Protein AF-A0A7X9BSN6-F1 (afdb_monomer)

Structure (mmCIF, N/CA/C/O backbone):
data_AF-A0A7X9BSN6-F1
#
_entry.id   AF-A0A7X9BSN6-F1
#
loop_
_atom_site.group_PDB
_atom_site.id
_atom_site.type_symbol
_atom_site.label_atom_id
_atom_site.label_alt_id
_atom_site.label_comp_id
_atom_site.label_asym_id
_atom_site.label_entity_id
_atom_site.label_seq_id
_atom_site.pdbx_PDB_ins_code
_atom_site.Cartn_x
_atom_site.Cartn_y
_atom_site.Cartn_z
_atom_site.occupancy
_atom_site.B_iso_or_equiv
_atom_site.auth_seq_id
_atom_site.auth_comp_id
_atom_site.auth_asym_id
_atom_site.auth_atom_id
_atom_site.pdbx_PDB_model_num
ATOM 1 N N . MET A 1 1 ? -8.050 22.248 -1.076 1.00 39.44 1 MET A N 1
ATOM 2 C CA . MET A 1 1 ? -7.829 21.084 -0.178 1.00 39.44 1 MET A CA 1
ATOM 3 C C . MET A 1 1 ? -8.583 21.198 1.154 1.00 39.44 1 MET A C 1
ATOM 5 O O . MET A 1 1 ? -8.809 20.165 1.769 1.00 39.44 1 MET A O 1
ATOM 9 N N . LYS A 1 2 ? -9.002 22.404 1.588 1.00 29.16 2 LYS A N 1
ATOM 10 C CA . LYS A 1 2 ? -9.783 22.616 2.822 1.00 29.16 2 LYS A CA 1
ATOM 11 C C . LYS A 1 2 ? -11.282 22.278 2.682 1.00 29.16 2 LYS A C 1
ATOM 13 O O . LYS A 1 2 ? -11.855 21.752 3.625 1.00 29.16 2 LYS A O 1
ATOM 18 N N . ASP A 1 3 ? -11.873 22.438 1.495 1.00 31.02 3 ASP A N 1
ATOM 19 C CA . ASP A 1 3 ? -13.346 22.423 1.357 1.00 31.02 3 ASP A CA 1
ATOM 20 C C . ASP A 1 3 ? -14.004 21.072 1.031 1.00 31.02 3 ASP A C 1
ATOM 22 O O . ASP A 1 3 ? -15.217 20.939 1.132 1.00 31.02 3 ASP A O 1
ATOM 26 N N . LYS A 1 4 ? -13.244 20.025 0.682 1.00 36.72 4 LYS A N 1
ATOM 27 C CA . LYS A 1 4 ? -13.833 18.717 0.303 1.00 36.72 4 LYS A CA 1
ATOM 28 C C . LYS A 1 4 ? -13.973 17.712 1.450 1.00 36.72 4 LYS A C 1
ATOM 30 O O . LYS A 1 4 ? -14.559 16.653 1.274 1.00 36.72 4 LYS A O 1
ATOM 35 N N . LEU A 1 5 ? -13.451 18.034 2.631 1.00 41.31 5 LEU A N 1
ATOM 36 C CA . LEU A 1 5 ? -13.417 17.132 3.788 1.00 41.31 5 LEU A CA 1
ATOM 37 C C . LEU A 1 5 ? -14.502 17.431 4.840 1.00 41.31 5 LEU A C 1
ATOM 39 O O . LEU A 1 5 ? -14.514 16.774 5.882 1.00 41.31 5 LEU A O 1
ATOM 43 N N . ALA A 1 6 ? -15.363 18.424 4.594 1.00 36.09 6 ALA A N 1
ATOM 44 C CA . ALA A 1 6 ? -16.336 18.941 5.558 1.00 36.09 6 ALA A CA 1
ATOM 45 C C . ALA A 1 6 ? -17.735 18.300 5.470 1.00 36.09 6 ALA A C 1
ATOM 47 O O . ALA A 1 6 ? -18.547 18.536 6.356 1.00 36.09 6 ALA A O 1
ATOM 48 N N . ASN A 1 7 ? -18.033 17.488 4.446 1.00 29.16 7 ASN A N 1
ATOM 49 C CA . ASN A 1 7 ? -19.427 17.168 4.111 1.00 29.16 7 ASN A CA 1
ATOM 50 C C . ASN A 1 7 ? -19.758 15.671 3.984 1.00 29.16 7 ASN A C 1
ATOM 52 O O . ASN A 1 7 ? -20.481 15.273 3.079 1.00 29.16 7 ASN A O 1
ATOM 56 N N . PHE A 1 8 ? -19.256 14.832 4.892 1.00 37.34 8 PHE A N 1
ATOM 57 C CA . PHE A 1 8 ? -19.625 13.411 4.929 1.00 37.34 8 PHE A CA 1
ATOM 58 C C . PHE A 1 8 ? -20.211 13.036 6.290 1.00 37.34 8 PHE A C 1
ATOM 60 O O . PHE A 1 8 ? -19.531 12.528 7.181 1.00 37.34 8 PHE A O 1
ATOM 67 N N . LYS A 1 9 ? -21.505 13.341 6.445 1.00 28.83 9 LYS A N 1
ATOM 68 C CA . LYS A 1 9 ? -22.367 12.789 7.492 1.00 28.83 9 LYS A CA 1
ATOM 69 C C . LYS A 1 9 ? -22.799 11.366 7.106 1.00 28.83 9 LYS A C 1
ATOM 71 O O . LYS A 1 9 ? -23.188 11.136 5.968 1.00 28.83 9 LYS A O 1
ATOM 76 N N . ASN A 1 10 ? -22.848 10.509 8.128 1.00 23.95 10 ASN A N 1
ATOM 77 C CA . ASN A 1 10 ? -23.596 9.247 8.265 1.00 23.95 10 ASN A CA 1
ATOM 78 C C . ASN A 1 10 ? -22.872 7.901 8.028 1.00 23.95 10 ASN A C 1
ATOM 80 O O . ASN A 1 10 ? -22.632 7.474 6.909 1.00 23.95 10 ASN A O 1
ATOM 84 N N . LYS A 1 11 ? -22.668 7.223 9.176 1.00 26.02 11 LYS A N 1
ATOM 85 C CA . LYS A 1 11 ? -22.788 5.782 9.497 1.00 26.02 11 LYS A CA 1
ATOM 86 C C . LYS A 1 11 ? -22.065 4.746 8.615 1.00 26.02 11 LYS A C 1
ATOM 88 O O . LYS A 1 11 ? -22.584 4.349 7.580 1.00 26.02 11 LYS A O 1
ATOM 93 N N . THR A 1 12 ? -20.963 4.190 9.145 1.00 20.94 12 THR A N 1
ATOM 94 C CA . THR A 1 12 ? -20.668 2.746 9.398 1.00 20.94 12 THR A CA 1
ATOM 95 C C . THR A 1 12 ? -19.192 2.602 9.847 1.00 20.94 12 THR A C 1
ATOM 97 O O . THR A 1 12 ? -18.356 3.430 9.497 1.00 20.94 12 THR A O 1
ATOM 100 N N . VAL A 1 13 ? -18.892 1.624 10.711 1.00 22.06 13 VAL A N 1
ATOM 101 C CA . VAL A 1 13 ? -17.699 1.520 11.583 1.00 22.06 13 VAL A CA 1
ATOM 102 C C . VAL A 1 13 ? -16.566 0.626 11.007 1.00 22.06 13 VAL A C 1
ATOM 104 O O . VAL A 1 13 ? -16.853 -0.435 10.466 1.00 22.06 13 VAL A O 1
ATOM 107 N N . LEU A 1 14 ? -15.303 1.041 11.268 1.00 21.98 14 LEU A N 1
ATOM 108 C CA . LEU A 1 14 ? -13.976 0.352 11.311 1.00 21.98 14 LEU 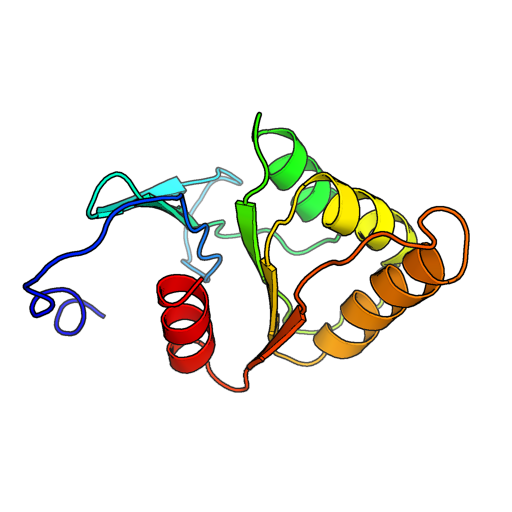A CA 1
ATOM 109 C C . LEU A 1 14 ? -12.927 0.438 10.157 1.00 21.98 14 LEU A C 1
ATOM 111 O O . LEU A 1 14 ? -13.048 -0.172 9.103 1.00 21.98 14 LEU A O 1
ATOM 115 N N . LYS A 1 15 ? -11.755 0.974 10.576 1.00 29.81 15 LYS A N 1
ATOM 116 C CA . LYS A 1 15 ? -10.327 0.616 10.307 1.00 29.81 15 LYS A CA 1
ATOM 117 C C . LYS A 1 15 ? -9.445 1.499 9.391 1.00 29.81 15 LYS A C 1
ATOM 119 O O . LYS A 1 15 ? -9.330 1.271 8.191 1.00 29.81 15 LYS A O 1
ATOM 124 N N . LYS A 1 16 ? -8.672 2.360 10.085 1.00 40.56 16 LYS A N 1
ATOM 125 C CA . LYS A 1 16 ? -7.363 3.018 9.814 1.00 40.56 16 LYS A CA 1
ATOM 126 C C . LYS A 1 16 ? -6.821 2.991 8.368 1.00 40.56 16 LYS A C 1
ATOM 128 O O . LYS A 1 16 ? -6.381 1.957 7.865 1.00 40.56 16 LYS A O 1
ATOM 133 N N . VAL A 1 17 ? -6.740 4.186 7.780 1.00 43.09 17 VAL A N 1
ATOM 134 C CA . VAL A 1 17 ? -6.378 4.488 6.389 1.00 43.09 17 VAL A CA 1
ATOM 135 C C . VAL A 1 17 ? -5.123 5.371 6.381 1.00 43.09 17 VAL A C 1
ATOM 137 O O . VAL A 1 17 ? -5.176 6.465 6.922 1.00 43.09 17 VAL A O 1
ATOM 140 N N . SER A 1 18 ? -4.009 4.973 5.754 1.00 42.09 18 SER A N 1
ATOM 141 C CA . SER A 1 18 ? -2.816 5.836 5.636 1.00 42.09 18 SER A CA 1
ATOM 142 C C . SER A 1 18 ? -2.728 6.448 4.225 1.00 42.09 18 SER A C 1
ATOM 144 O O . SER A 1 18 ? -2.544 5.726 3.247 1.00 42.09 18 SER A O 1
ATOM 146 N N . ILE A 1 19 ? -2.858 7.778 4.108 1.00 39.78 19 ILE A N 1
ATOM 147 C CA . ILE A 1 19 ? -2.813 8.528 2.834 1.00 39.78 19 ILE A CA 1
ATOM 148 C C . ILE A 1 19 ? -1.453 9.215 2.677 1.00 39.78 19 ILE A C 1
ATOM 150 O O . ILE A 1 19 ? -1.210 10.275 3.253 1.00 39.78 19 ILE A O 1
ATOM 154 N N . ILE A 1 20 ? -0.578 8.670 1.832 1.00 44.59 20 ILE A N 1
ATOM 155 C CA . ILE A 1 20 ? 0.714 9.295 1.534 1.00 44.59 20 ILE A CA 1
ATOM 156 C C . ILE A 1 20 ? 0.563 10.255 0.345 1.00 44.59 20 ILE A C 1
ATOM 158 O O . ILE A 1 20 ? 0.481 9.840 -0.806 1.00 44.59 20 ILE A O 1
ATOM 162 N N . SER A 1 21 ? 0.548 11.558 0.620 1.00 36.19 21 SER A N 1
ATOM 163 C CA . SER A 1 21 ? 0.685 12.627 -0.376 1.00 36.19 21 SER A CA 1
ATOM 164 C C . SER A 1 21 ? 1.791 13.626 0.018 1.00 36.19 21 SER A C 1
ATOM 166 O O . SER A 1 21 ? 2.307 13.617 1.126 1.00 36.19 21 SER A O 1
ATOM 168 N N . LYS A 1 22 ? 2.276 14.433 -0.925 1.00 32.69 22 LYS A N 1
ATOM 169 C CA . LYS A 1 22 ? 3.438 15.325 -0.749 1.00 32.69 22 LYS A CA 1
ATOM 170 C C . LYS A 1 22 ? 3.055 16.611 -0.002 1.00 32.69 22 LYS A C 1
ATOM 172 O O . LYS A 1 22 ? 2.150 17.308 -0.447 1.00 32.69 22 LYS A O 1
ATOM 177 N N . LEU A 1 23 ? 3.830 17.006 1.013 1.00 35.38 23 LEU A N 1
ATOM 178 C CA . LEU A 1 23 ? 3.926 18.400 1.473 1.00 35.38 23 LEU A CA 1
ATOM 179 C C . LEU A 1 23 ? 5.396 18.787 1.663 1.00 35.38 23 LEU A C 1
ATOM 181 O O . LEU A 1 23 ? 6.206 18.010 2.163 1.00 35.38 23 LEU A O 1
ATOM 185 N N . LYS A 1 24 ? 5.735 19.983 1.185 1.00 31.52 24 LYS A N 1
ATOM 186 C CA . LYS A 1 24 ? 7.083 20.554 1.145 1.00 31.52 24 LYS A CA 1
ATOM 187 C C . LYS A 1 24 ? 7.396 21.152 2.524 1.00 31.52 24 LYS A C 1
ATOM 189 O O . LYS A 1 24 ? 6.681 22.051 2.949 1.00 31.52 24 LYS A O 1
ATOM 194 N N . GLY A 1 25 ? 8.450 20.675 3.190 1.00 32.44 25 GLY A N 1
ATOM 195 C CA . GLY A 1 25 ? 8.961 21.269 4.435 1.00 32.44 25 GLY A CA 1
ATOM 196 C C . GLY A 1 25 ? 9.276 20.255 5.539 1.00 32.44 25 GLY A C 1
ATOM 197 O O . GLY A 1 25 ? 8.367 19.680 6.117 1.00 32.44 25 GLY A O 1
ATOM 198 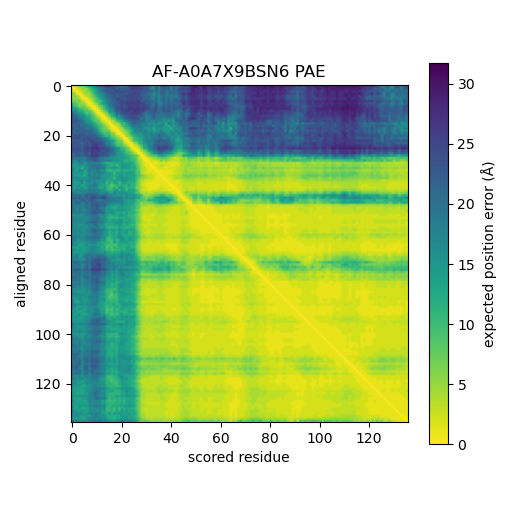N N . LEU A 1 26 ? 10.581 20.083 5.778 1.00 36.06 26 LEU A N 1
ATOM 199 C CA . LEU A 1 26 ? 11.307 19.586 6.960 1.00 36.06 26 LEU A CA 1
ATOM 200 C C . LEU A 1 26 ? 10.839 18.325 7.731 1.00 36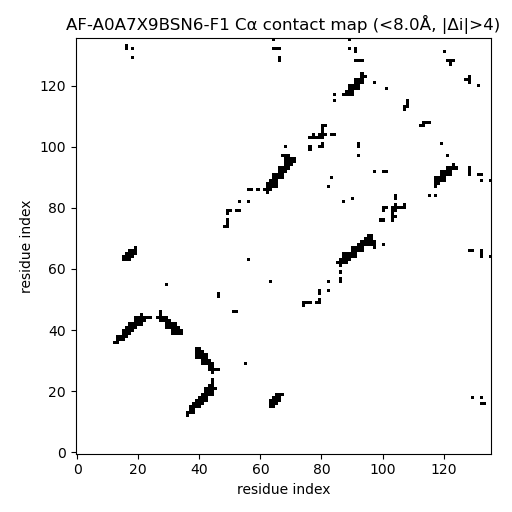.06 26 LEU A C 1
ATOM 202 O O . LEU A 1 26 ? 9.743 18.228 8.270 1.00 36.06 26 LEU A O 1
ATOM 206 N N . ASN A 1 27 ? 11.827 17.431 7.891 1.00 38.50 27 ASN A N 1
ATOM 207 C CA . ASN A 1 27 ? 11.897 16.172 8.645 1.00 38.50 27 ASN A CA 1
ATOM 208 C C . ASN A 1 27 ? 11.192 14.953 8.019 1.00 38.50 27 ASN A C 1
ATOM 210 O O . ASN A 1 27 ? 10.018 14.984 7.659 1.00 38.50 27 ASN A O 1
ATOM 214 N N . GLN A 1 28 ? 11.939 13.842 7.911 1.00 50.59 28 GLN A N 1
ATOM 215 C CA . GLN A 1 28 ? 11.480 12.516 7.464 1.00 50.59 28 GLN A CA 1
ATOM 216 C C . GLN A 1 28 ? 10.558 11.875 8.518 1.00 50.59 28 GLN A C 1
ATOM 218 O O . GLN A 1 28 ? 10.860 10.822 9.073 1.00 50.59 28 GLN A O 1
ATOM 223 N N . ARG A 1 29 ? 9.453 12.539 8.865 1.00 57.62 29 ARG A N 1
ATOM 224 C CA . ARG A 1 29 ? 8.556 12.107 9.936 1.00 57.62 29 ARG A CA 1
ATOM 225 C C . ARG A 1 29 ? 7.188 11.781 9.356 1.00 57.62 29 ARG A C 1
ATOM 227 O O . ARG A 1 29 ? 6.588 12.587 8.651 1.00 57.62 29 ARG A O 1
ATOM 234 N N . LEU A 1 30 ? 6.711 10.579 9.660 1.00 69.19 30 LEU A N 1
ATOM 235 C CA . LEU A 1 30 ? 5.319 10.200 9.469 1.00 69.19 30 LEU A CA 1
ATOM 236 C C . LEU A 1 30 ? 4.444 11.184 10.264 1.00 69.19 30 LEU A C 1
ATOM 238 O O . LEU A 1 30 ? 4.559 11.258 11.488 1.00 69.19 30 LEU A O 1
ATOM 242 N N . GLY A 1 31 ? 3.610 11.958 9.578 1.00 71.69 31 GLY A N 1
ATOM 243 C CA . GLY A 1 31 ? 2.740 12.956 10.198 1.00 71.69 31 GLY A CA 1
ATOM 244 C C . GLY A 1 31 ? 1.295 12.480 10.217 1.00 71.69 31 GLY A C 1
ATOM 245 O O . GLY A 1 31 ? 0.755 12.147 9.165 1.00 71.69 31 GLY A O 1
ATOM 246 N N . LEU A 1 32 ? 0.653 12.460 11.388 1.00 78.56 32 LEU A N 1
ATOM 247 C CA . LEU A 1 32 ? -0.804 12.334 11.473 1.00 78.56 32 LEU A CA 1
ATOM 248 C C . LEU A 1 32 ? -1.424 13.643 10.968 1.00 78.56 32 LEU A C 1
ATOM 250 O O . LEU A 1 32 ? -1.167 14.696 11.542 1.00 78.56 32 LEU A O 1
ATOM 254 N N . ILE A 1 33 ? -2.222 13.579 9.905 1.00 80.50 33 ILE A N 1
ATOM 255 C CA . ILE A 1 33 ? -2.854 14.764 9.304 1.00 80.50 33 ILE A CA 1
ATOM 256 C C . ILE A 1 33 ? -4.323 14.910 9.676 1.00 80.50 33 ILE A C 1
ATOM 258 O O . ILE A 1 33 ? -4.853 16.019 9.643 1.00 80.50 33 ILE A O 1
ATOM 262 N N . LYS A 1 34 ? -5.002 13.801 9.985 1.00 77.75 34 LYS A N 1
ATOM 263 C CA . LYS A 1 34 ? -6.417 13.813 10.348 1.00 77.75 34 LYS A CA 1
ATOM 264 C C . LYS A 1 34 ? -6.817 12.530 11.063 1.00 77.75 34 LYS A C 1
ATOM 266 O O . LYS A 1 34 ? -6.243 11.470 10.818 1.00 77.75 34 LYS A O 1
ATOM 271 N N . GLU A 1 35 ? -7.853 12.630 11.879 1.00 81.25 35 GLU A N 1
ATOM 272 C CA . GLU A 1 35 ? -8.592 11.499 12.421 1.00 81.25 35 GLU A CA 1
ATOM 273 C C . GLU A 1 35 ? -10.082 11.709 12.129 1.00 81.25 35 GLU A C 1
ATOM 275 O O . GLU A 1 35 ? -10.604 12.805 12.329 1.00 81.25 35 GLU A O 1
ATOM 280 N N . ILE A 1 36 ? -10.746 10.703 11.557 1.00 77.06 36 ILE A N 1
ATOM 281 C CA . ILE A 1 36 ? -12.186 10.729 11.255 1.00 77.06 36 ILE A CA 1
ATOM 282 C C . ILE A 1 36 ? -12.745 9.357 11.598 1.00 77.06 36 ILE A C 1
ATOM 284 O O . ILE A 1 36 ? -12.260 8.379 11.041 1.00 77.06 36 ILE A O 1
ATOM 288 N N . ASN A 1 37 ? -13.764 9.269 12.453 1.00 81.31 37 ASN A N 1
ATOM 289 C CA . ASN A 1 37 ? -14.398 7.993 12.818 1.00 81.31 37 ASN A CA 1
ATOM 290 C C . ASN A 1 37 ? -13.361 6.923 13.239 1.00 81.31 37 ASN A C 1
ATOM 292 O O . ASN A 1 37 ? -13.353 5.818 12.698 1.00 81.31 37 ASN A O 1
ATOM 296 N N . ASP A 1 38 ? -12.413 7.300 14.110 1.00 81.25 38 ASP A N 1
ATOM 297 C CA . ASP A 1 38 ? -11.286 6.468 14.587 1.00 81.25 38 ASP A CA 1
ATOM 298 C C . ASP A 1 38 ? -10.304 5.995 13.492 1.00 81.25 38 ASP A C 1
ATOM 300 O O . ASP A 1 38 ? -9.422 5.149 13.698 1.00 81.25 38 ASP A O 1
ATOM 304 N N . VAL A 1 39 ? -10.419 6.558 12.289 1.00 79.12 39 VAL A N 1
ATOM 305 C CA . VAL A 1 39 ? -9.503 6.339 11.174 1.00 79.12 39 VAL A CA 1
ATOM 306 C C . VAL A 1 39 ? -8.451 7.437 11.178 1.00 79.12 39 VAL A C 1
ATOM 308 O O . VAL A 1 39 ? -8.734 8.597 10.887 1.00 79.12 39 VAL A O 1
ATOM 311 N N . LYS A 1 40 ? -7.210 7.046 11.473 1.00 81.69 40 LYS A N 1
ATOM 312 C CA . LYS A 1 40 ? -6.040 7.930 11.469 1.00 81.69 40 LYS A CA 1
ATOM 313 C C . LYS A 1 40 ? -5.371 7.959 10.104 1.00 81.69 40 LYS A C 1
ATOM 315 O O . LYS A 1 40 ? -4.898 6.918 9.653 1.00 81.69 40 LYS A O 1
ATOM 320 N N . TYR A 1 41 ? -5.272 9.153 9.534 1.00 81.19 41 TYR A N 1
ATOM 321 C CA . TYR A 1 41 ? -4.664 9.447 8.245 1.00 81.19 41 TYR A CA 1
ATOM 322 C C . TYR A 1 41 ? -3.246 9.961 8.429 1.00 81.19 41 TYR A C 1
ATOM 324 O O . TYR A 1 41 ? -3.036 11.000 9.055 1.00 81.19 41 TYR A O 1
ATOM 332 N N . TYR A 1 42 ? -2.279 9.244 7.865 1.00 82.25 42 TYR A N 1
ATOM 333 C CA . TYR A 1 42 ? -0.867 9.608 7.939 1.00 82.25 42 TYR A CA 1
ATOM 334 C C . TYR A 1 42 ? -0.309 9.946 6.580 1.00 82.25 42 TYR A C 1
ATOM 336 O O . TYR A 1 42 ? -0.559 9.210 5.632 1.00 82.25 42 TYR A O 1
ATOM 344 N N . ILE A 1 43 ? 0.525 10.976 6.550 1.00 78.44 43 ILE A N 1
ATOM 345 C CA . ILE A 1 43 ? 1.265 11.437 5.388 1.00 78.44 43 ILE A CA 1
ATOM 346 C C . ILE A 1 43 ? 2.766 11.254 5.617 1.00 78.44 43 ILE A C 1
ATOM 348 O O . ILE A 1 43 ? 3.243 11.318 6.753 1.00 78.44 43 ILE A O 1
ATOM 352 N N . VAL A 1 44 ? 3.533 11.076 4.543 1.00 73.38 44 VAL A N 1
ATOM 353 C CA . VAL A 1 44 ? 4.993 11.196 4.595 1.00 73.38 44 VAL A CA 1
ATOM 354 C C . VAL A 1 44 ? 5.471 12.117 3.479 1.00 73.38 44 VAL A C 1
ATOM 356 O O . VAL A 1 44 ? 5.196 11.905 2.303 1.00 73.38 44 VAL A O 1
ATOM 359 N N . SER A 1 45 ? 6.194 13.164 3.865 1.00 56.56 45 SER A N 1
ATOM 360 C CA . SER A 1 45 ? 6.628 14.250 2.979 1.00 56.56 45 SER A CA 1
ATOM 361 C C . SER A 1 45 ? 7.767 13.866 2.024 1.00 56.56 45 SER A C 1
ATOM 363 O O . SER A 1 45 ? 7.974 14.543 1.018 1.00 56.56 45 SER A O 1
ATOM 365 N N . SER A 1 46 ? 8.523 12.803 2.326 1.00 61.50 46 SER A N 1
ATOM 366 C CA . SER A 1 46 ? 9.822 12.524 1.688 1.00 61.50 46 SER A CA 1
ATOM 367 C C . SER A 1 46 ? 10.155 11.041 1.474 1.00 61.50 46 SER A C 1
ATOM 369 O O . SER A 1 46 ? 11.311 10.724 1.194 1.00 61.50 46 SER A O 1
ATOM 371 N N . ALA A 1 47 ? 9.173 10.134 1.554 1.00 63.97 47 ALA A N 1
ATOM 372 C CA . ALA A 1 47 ? 9.394 8.739 1.174 1.00 63.97 47 ALA A CA 1
ATOM 373 C C . ALA A 1 47 ? 9.619 8.658 -0.342 1.00 63.97 47 ALA A C 1
ATOM 375 O O . ALA A 1 47 ? 8.688 8.746 -1.136 1.00 63.97 47 ALA A O 1
ATOM 376 N N . ASN A 1 48 ? 10.883 8.538 -0.728 1.00 70.50 48 ASN A N 1
ATOM 377 C CA . ASN A 1 48 ? 11.347 8.557 -2.110 1.00 70.50 48 ASN A CA 1
ATOM 378 C C . ASN A 1 48 ? 12.086 7.265 -2.485 1.00 70.50 48 ASN A C 1
ATOM 380 O O . ASN A 1 48 ? 12.672 7.201 -3.566 1.00 70.50 48 ASN A O 1
ATOM 384 N N . SER A 1 49 ? 12.090 6.262 -1.601 1.00 80.94 49 SER A N 1
ATOM 385 C CA . SER A 1 49 ? 12.701 4.960 -1.851 1.00 80.94 49 SER A CA 1
ATOM 386 C C . SER A 1 49 ? 11.868 3.796 -1.291 1.00 80.94 49 SER A C 1
ATOM 388 O O . SER A 1 49 ? 11.112 3.964 -0.320 1.00 80.94 49 SER A O 1
ATOM 390 N N . PRO A 1 50 ? 12.029 2.586 -1.860 1.00 87.19 50 PRO A N 1
ATOM 391 C CA . PRO A 1 50 ? 11.454 1.362 -1.307 1.00 87.19 50 PRO A CA 1
ATOM 392 C C . PRO A 1 50 ? 11.841 1.138 0.162 1.00 87.19 50 PRO A C 1
ATOM 394 O O . PRO A 1 50 ? 10.972 0.856 0.983 1.00 87.19 50 PRO A O 1
ATOM 397 N N . SER A 1 51 ? 13.108 1.358 0.531 1.00 86.62 51 SER A N 1
ATOM 398 C CA . SER A 1 51 ? 13.597 1.167 1.905 1.00 86.62 51 SER A CA 1
ATOM 399 C C . SER A 1 51 ? 12.912 2.088 2.917 1.00 86.62 51 SER A C 1
ATOM 401 O O . SER A 1 51 ? 12.527 1.639 3.993 1.00 86.62 51 SER A O 1
ATOM 403 N N . GLN A 1 52 ? 12.678 3.359 2.569 1.00 83.81 52 GLN A N 1
ATOM 404 C CA . GLN A 1 52 ? 11.931 4.279 3.437 1.00 83.81 52 GLN A CA 1
ATOM 405 C C . GLN A 1 52 ? 10.482 3.822 3.630 1.00 83.81 52 GLN A C 1
ATOM 407 O O . GLN A 1 52 ? 9.955 3.875 4.740 1.00 83.81 52 GLN A O 1
ATOM 412 N N . THR A 1 53 ? 9.850 3.327 2.562 1.00 87.25 53 THR A N 1
ATOM 413 C CA . THR A 1 53 ? 8.491 2.772 2.632 1.00 87.25 53 THR A CA 1
ATOM 414 C C . THR A 1 53 ? 8.439 1.574 3.582 1.00 87.25 53 THR A C 1
ATOM 416 O O . THR A 1 53 ? 7.527 1.482 4.402 1.00 87.25 53 THR A O 1
ATOM 419 N N . ILE A 1 54 ? 9.446 0.696 3.538 1.00 89.75 54 ILE A N 1
ATOM 420 C CA . ILE A 1 54 ? 9.572 -0.450 4.450 1.00 89.75 54 ILE A CA 1
ATOM 421 C C . ILE A 1 54 ? 9.683 0.012 5.908 1.00 89.75 54 ILE A C 1
ATOM 423 O O . ILE A 1 54 ? 8.924 -0.466 6.752 1.00 89.75 54 ILE A O 1
ATOM 427 N N . THR A 1 55 ? 10.569 0.966 6.210 1.00 86.56 55 THR A N 1
ATOM 428 C CA . THR A 1 55 ? 10.729 1.515 7.568 1.00 86.56 55 THR A CA 1
ATOM 429 C C . THR A 1 55 ? 9.415 2.075 8.110 1.00 86.56 55 THR A C 1
ATOM 431 O O . THR A 1 55 ? 9.039 1.800 9.249 1.00 86.56 55 THR A O 1
ATOM 434 N N . ILE A 1 56 ? 8.668 2.803 7.277 1.00 84.88 56 ILE A N 1
ATOM 435 C CA . ILE A 1 56 ? 7.372 3.375 7.653 1.00 84.88 56 ILE A CA 1
ATOM 436 C C . ILE A 1 56 ? 6.355 2.273 7.944 1.00 84.88 56 ILE A C 1
ATOM 438 O O . ILE A 1 56 ? 5.734 2.281 9.005 1.00 84.88 56 ILE A O 1
ATOM 442 N N . LEU A 1 57 ? 6.204 1.299 7.045 1.00 88.62 57 LEU A N 1
ATOM 443 C CA . LEU A 1 57 ? 5.273 0.182 7.230 1.00 88.62 57 LEU A CA 1
ATOM 444 C C . LEU A 1 57 ? 5.598 -0.642 8.483 1.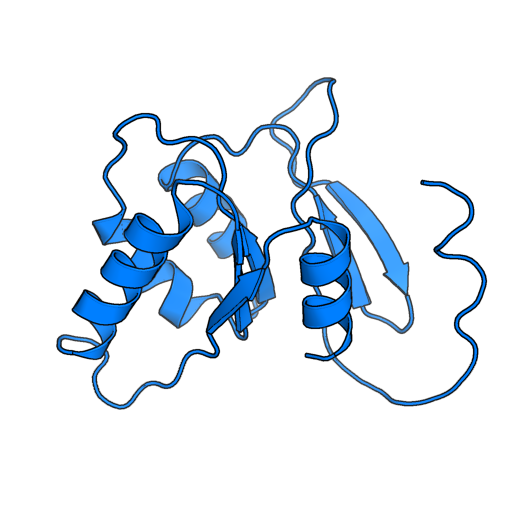00 88.62 57 LEU A C 1
ATOM 446 O O . LEU A 1 57 ? 4.690 -1.101 9.175 1.00 88.62 57 LEU A O 1
ATOM 450 N N . ASN A 1 58 ? 6.881 -0.785 8.812 1.00 89.06 58 ASN A N 1
ATOM 451 C CA . ASN A 1 58 ? 7.324 -1.495 10.007 1.00 89.06 58 ASN A CA 1
ATOM 452 C C . ASN A 1 58 ? 7.039 -0.745 11.311 1.00 89.06 58 ASN A C 1
ATOM 454 O O . ASN A 1 58 ? 6.900 -1.403 12.338 1.00 89.06 58 ASN A O 1
ATOM 458 N N . SER A 1 59 ? 6.866 0.580 11.276 1.00 85.88 59 SER A N 1
ATOM 459 C CA . SER A 1 59 ? 6.466 1.358 12.460 1.00 85.88 59 SER A CA 1
ATOM 460 C C . SER A 1 59 ? 5.002 1.142 12.871 1.00 85.88 59 SER A C 1
ATOM 462 O O . SER A 1 59 ? 4.597 1.535 13.964 1.00 85.88 59 SER A O 1
ATOM 464 N N . PHE A 1 60 ? 4.195 0.501 12.017 1.00 84.50 60 PHE A N 1
ATOM 465 C CA . PHE A 1 60 ? 2.831 0.116 12.353 1.00 84.50 60 PHE A CA 1
ATOM 466 C C . PHE A 1 60 ? 2.774 -1.312 12.916 1.00 84.50 60 PHE A C 1
ATOM 468 O O . PHE A 1 60 ? 3.219 -2.284 12.293 1.00 84.50 60 PHE A O 1
ATOM 475 N N . ASN A 1 61 ? 2.108 -1.439 14.066 1.00 87.50 61 ASN A N 1
ATOM 476 C CA . ASN A 1 61 ? 1.826 -2.722 14.726 1.00 87.50 61 ASN A CA 1
ATOM 477 C C . ASN A 1 61 ? 0.685 -3.511 14.060 1.00 87.50 61 ASN A C 1
ATOM 479 O O . ASN A 1 61 ? 0.391 -4.633 14.453 1.00 87.50 61 ASN A O 1
ATOM 483 N N . GLN A 1 62 ? 0.029 -2.935 13.053 1.00 87.50 62 GLN A N 1
ATOM 484 C CA . GLN A 1 62 ? -1.103 -3.533 12.351 1.00 87.50 62 GLN A CA 1
ATOM 485 C C . GLN A 1 62 ? -1.021 -3.241 10.856 1.00 87.50 62 GLN A C 1
ATOM 487 O O . GLN A 1 62 ? -0.355 -2.289 10.444 1.00 87.50 62 GLN A O 1
ATOM 492 N N . LYS A 1 63 ? -1.733 -4.036 10.050 1.00 91.56 63 LYS A N 1
ATOM 493 C CA . LYS A 1 63 ? -1.840 -3.784 8.611 1.00 91.56 63 LYS A CA 1
ATOM 494 C C . LYS A 1 63 ? -2.517 -2.436 8.333 1.00 91.56 63 LYS A C 1
ATOM 496 O O . LYS A 1 63 ? -3.445 -2.048 9.044 1.00 91.56 63 LYS A O 1
ATOM 501 N N . VAL A 1 64 ? -2.075 -1.748 7.283 1.00 91.38 64 VAL A N 1
ATOM 502 C CA . VAL A 1 64 ? -2.591 -0.433 6.860 1.00 91.38 64 VAL A CA 1
ATOM 503 C C . VAL A 1 64 ? -3.187 -0.479 5.454 1.00 91.38 64 VAL A C 1
ATOM 505 O O . VAL A 1 64 ? -2.924 -1.406 4.690 1.00 91.38 64 VAL A O 1
ATOM 508 N N . ILE A 1 65 ? -3.976 0.530 5.090 1.00 94.94 65 ILE A N 1
ATOM 509 C CA . ILE A 1 65 ? -4.219 0.856 3.675 1.00 94.94 65 ILE A CA 1
ATOM 510 C C . ILE A 1 65 ? -3.075 1.745 3.234 1.00 94.94 65 ILE A C 1
ATOM 512 O O . ILE A 1 65 ? -2.756 2.702 3.939 1.00 94.94 65 ILE A O 1
ATOM 516 N N . LEU A 1 66 ? -2.465 1.417 2.102 1.00 94.25 66 LEU A N 1
ATOM 517 C CA . LEU A 1 66 ? -1.343 2.165 1.562 1.00 94.25 66 LEU A CA 1
ATOM 518 C C . LEU A 1 66 ? -1.711 2.714 0.192 1.00 94.25 66 LEU A C 1
ATOM 520 O O . LEU A 1 66 ? -1.962 1.938 -0.722 1.00 94.25 66 LEU A O 1
ATOM 524 N N . ILE A 1 67 ? -1.658 4.035 0.046 1.00 92.12 67 ILE A N 1
ATOM 525 C CA . ILE A 1 67 ? -1.584 4.690 -1.261 1.00 92.12 67 ILE A CA 1
ATOM 526 C C . ILE A 1 67 ? -0.106 4.923 -1.570 1.00 92.12 67 ILE A C 1
ATOM 528 O O . ILE A 1 67 ? 0.578 5.584 -0.786 1.00 92.12 67 ILE A O 1
ATOM 532 N N . CYS A 1 68 ? 0.412 4.381 -2.672 1.00 89.31 68 CYS A N 1
ATOM 533 C CA . CYS A 1 68 ? 1.805 4.593 -3.057 1.00 89.31 68 CYS A CA 1
ATOM 534 C C . CYS A 1 68 ? 2.046 4.541 -4.571 1.00 89.31 68 CYS A C 1
ATOM 536 O O . CYS A 1 68 ? 1.192 4.156 -5.369 1.00 89.31 68 CYS A O 1
ATOM 538 N N . GLY A 1 69 ? 3.244 4.979 -4.951 1.00 86.19 69 GLY A N 1
ATOM 539 C CA . GLY A 1 69 ? 3.711 5.068 -6.326 1.00 86.19 69 GLY A CA 1
ATOM 540 C C . GLY A 1 69 ? 4.304 6.445 -6.616 1.00 86.19 69 GLY A C 1
ATOM 541 O O . GLY A 1 69 ? 4.655 7.183 -5.694 1.00 86.19 69 GLY A O 1
ATOM 542 N N . GLY A 1 70 ? 4.473 6.789 -7.888 1.00 81.12 70 GLY A N 1
ATOM 543 C CA . GLY A 1 70 ? 5.127 8.032 -8.294 1.00 81.12 70 GLY A CA 1
ATOM 544 C C . GLY A 1 70 ? 6.052 7.845 -9.488 1.00 81.12 70 GLY A C 1
ATOM 545 O O . GLY A 1 70 ? 5.774 7.039 -10.372 1.00 81.12 70 GLY A O 1
ATOM 546 N N . TYR A 1 71 ? 7.125 8.631 -9.523 1.00 76.25 71 TYR A N 1
ATOM 547 C CA . TYR A 1 71 ? 8.113 8.632 -10.602 1.00 76.25 71 TYR A CA 1
ATOM 548 C C . TYR A 1 71 ? 9.192 7.574 -10.363 1.00 76.25 71 TYR A C 1
ATOM 550 O O . TYR A 1 71 ? 9.630 7.401 -9.221 1.00 76.25 71 TYR A O 1
ATOM 558 N N . ASP A 1 72 ? 9.620 6.885 -11.421 1.00 76.38 72 ASP A N 1
ATOM 559 C CA . ASP A 1 72 ? 10.642 5.851 -11.303 1.00 76.38 72 ASP A CA 1
ATOM 560 C C . ASP A 1 72 ? 12.049 6.452 -11.236 1.00 76.38 72 ASP A C 1
ATOM 562 O O . ASP A 1 72 ? 12.468 7.232 -12.088 1.00 76.38 72 ASP A O 1
ATOM 566 N N . LYS A 1 73 ? 12.789 6.075 -10.195 1.00 75.88 73 LYS A N 1
ATOM 567 C CA . LYS A 1 73 ? 14.204 6.422 -10.011 1.00 75.88 73 LYS A CA 1
ATOM 568 C C . LYS A 1 73 ? 15.117 5.212 -10.232 1.00 75.88 73 LYS A C 1
ATOM 570 O O . LYS A 1 73 ? 16.237 5.216 -9.736 1.00 75.88 73 LYS A O 1
ATOM 575 N N . GLN A 1 74 ? 14.618 4.185 -10.923 1.00 81.00 74 GLN A N 1
ATOM 576 C CA . GLN A 1 74 ? 15.299 2.918 -11.201 1.00 81.00 74 GLN A CA 1
ATOM 577 C C . GLN A 1 74 ? 15.694 2.161 -9.922 1.00 81.00 74 GLN A C 1
ATOM 579 O O . GLN A 1 74 ? 16.735 1.514 -9.844 1.00 81.00 74 GLN A O 1
ATOM 584 N N . ALA A 1 75 ? 14.859 2.257 -8.883 1.00 78.00 75 ALA A N 1
ATOM 585 C CA . ALA A 1 75 ? 15.103 1.577 -7.615 1.00 78.00 75 ALA A CA 1
ATOM 586 C C . ALA A 1 75 ? 14.586 0.123 -7.653 1.00 78.00 75 ALA A C 1
ATOM 588 O O . ALA A 1 75 ? 13.521 -0.130 -8.218 1.00 78.00 75 ALA A O 1
ATOM 589 N N . PRO A 1 76 ? 15.265 -0.838 -7.001 1.00 85.62 76 PRO A N 1
ATOM 590 C CA . PRO A 1 76 ? 14.772 -2.209 -6.906 1.00 85.62 76 PRO A CA 1
ATOM 591 C C . PRO A 1 76 ? 13.592 -2.320 -5.925 1.00 85.62 76 PRO A C 1
ATOM 593 O O . PRO A 1 76 ? 13.667 -1.868 -4.781 1.00 85.62 76 PRO A O 1
ATOM 596 N N . PHE A 1 77 ? 12.502 -2.971 -6.347 1.00 87.12 77 PHE A N 1
ATOM 597 C CA . PHE A 1 77 ? 11.270 -3.125 -5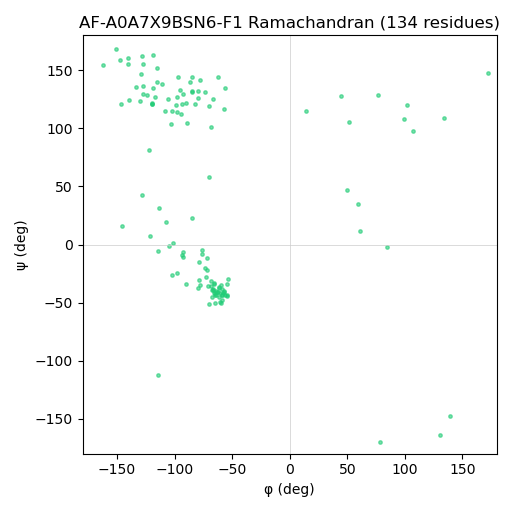.554 1.00 87.12 77 PHE A CA 1
ATOM 598 C C . PHE A 1 77 ? 11.078 -4.529 -4.954 1.00 87.12 77 PHE A C 1
ATOM 600 O O . PHE A 1 77 ? 10.102 -4.754 -4.237 1.00 87.12 77 PHE A O 1
ATOM 607 N N . ASP A 1 78 ? 11.980 -5.482 -5.205 1.00 86.19 78 ASP A N 1
ATOM 608 C CA . ASP A 1 78 ? 11.771 -6.896 -4.850 1.00 86.19 78 ASP A CA 1
ATOM 609 C C . ASP A 1 78 ? 11.601 -7.137 -3.343 1.00 86.19 78 ASP A C 1
ATOM 611 O O . ASP A 1 78 ? 10.796 -7.979 -2.933 1.00 86.19 78 ASP A O 1
ATOM 615 N N . MET A 1 79 ? 12.323 -6.384 -2.506 1.00 88.69 79 MET A N 1
ATOM 616 C CA . MET A 1 79 ? 12.176 -6.451 -1.045 1.00 88.69 79 MET A CA 1
ATOM 617 C C . MET A 1 79 ? 10.869 -5.815 -0.559 1.00 88.69 79 MET A C 1
ATOM 619 O O . MET A 1 79 ? 10.320 -6.233 0.461 1.00 88.69 79 MET A O 1
ATOM 623 N N . LEU A 1 80 ? 10.341 -4.831 -1.294 1.00 92.88 80 LEU A N 1
ATOM 624 C CA . LEU A 1 80 ? 9.107 -4.144 -0.926 1.00 92.88 80 LEU A CA 1
ATOM 625 C C . LEU A 1 80 ? 7.901 -5.086 -1.012 1.00 92.88 80 LEU A C 1
ATOM 627 O O . LEU A 1 80 ? 7.052 -5.050 -0.126 1.00 92.88 80 LEU A O 1
ATOM 631 N N . GLY A 1 81 ? 7.852 -5.966 -2.019 1.00 95.38 81 GLY A N 1
ATOM 632 C CA . GLY A 1 81 ? 6.722 -6.877 -2.238 1.00 95.38 81 GLY A CA 1
ATOM 633 C C . GLY A 1 81 ? 6.383 -7.741 -1.018 1.00 95.38 81 GLY A C 1
ATOM 634 O O . GLY A 1 81 ? 5.223 -7.837 -0.623 1.00 95.38 81 GLY A O 1
ATOM 635 N N . GLU A 1 82 ? 7.397 -8.304 -0.351 1.00 95.88 82 GLU A N 1
ATOM 636 C CA . GLU A 1 82 ? 7.197 -9.107 0.865 1.00 95.88 82 GLU A CA 1
ATOM 637 C C . GLU A 1 82 ? 6.634 -8.272 2.027 1.00 95.88 82 GLU A C 1
ATOM 639 O O . GLU A 1 82 ? 5.734 -8.717 2.745 1.00 95.88 82 GLU A O 1
ATOM 644 N N . VAL A 1 83 ? 7.136 -7.049 2.210 1.00 96.00 83 VAL A N 1
ATOM 645 C CA . VAL A 1 83 ? 6.670 -6.157 3.279 1.00 96.00 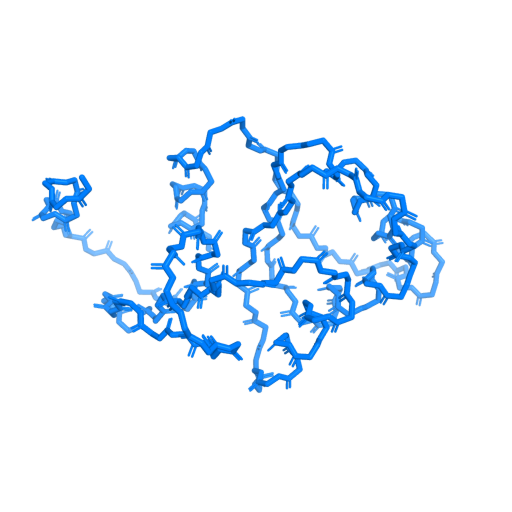83 VAL A CA 1
ATOM 646 C C . VAL A 1 83 ? 5.236 -5.708 3.021 1.00 96.00 83 VAL A C 1
ATOM 648 O O . VAL A 1 83 ? 4.437 -5.684 3.956 1.00 96.00 83 VAL A O 1
ATOM 651 N N . LEU A 1 84 ? 4.876 -5.422 1.767 1.00 96.38 84 LEU A N 1
ATOM 652 C CA . LEU A 1 84 ? 3.512 -5.058 1.384 1.00 96.38 84 LEU A CA 1
ATOM 653 C C . LEU A 1 84 ? 2.517 -6.166 1.745 1.00 96.38 84 LEU A C 1
ATOM 655 O O . LEU A 1 84 ? 1.538 -5.897 2.433 1.00 96.38 84 LEU A O 1
ATOM 659 N N . ILE A 1 85 ? 2.812 -7.421 1.403 1.00 97.31 85 ILE A N 1
ATOM 660 C CA . ILE A 1 85 ? 1.956 -8.574 1.744 1.00 97.31 85 ILE A CA 1
ATOM 661 C C . ILE A 1 85 ? 1.732 -8.684 3.266 1.00 97.31 85 ILE A C 1
ATOM 663 O O . ILE A 1 85 ? 0.621 -8.951 3.740 1.00 97.31 85 ILE A O 1
ATOM 667 N N . LYS A 1 86 ? 2.783 -8.440 4.058 1.00 95.81 86 LYS A N 1
ATOM 668 C CA . LYS A 1 86 ? 2.739 -8.544 5.526 1.00 95.81 86 LYS A CA 1
ATOM 669 C C . LYS A 1 86 ? 2.070 -7.357 6.214 1.00 95.81 86 LYS A C 1
ATOM 671 O O . LYS A 1 86 ? 1.446 -7.541 7.257 1.00 95.81 86 LYS A O 1
ATOM 676 N N . LYS A 1 87 ? 2.221 -6.147 5.677 1.00 94.88 87 LYS A N 1
ATOM 677 C CA . LYS A 1 87 ? 1.886 -4.890 6.369 1.00 94.88 87 LYS A CA 1
ATOM 678 C C . LYS A 1 87 ? 0.732 -4.117 5.738 1.00 94.88 87 LYS A C 1
ATOM 680 O O . LYS A 1 87 ? 0.297 -3.125 6.316 1.00 94.88 87 LYS A O 1
ATOM 685 N N . VAL A 1 88 ? 0.201 -4.551 4.598 1.00 95.38 88 VAL A N 1
ATOM 686 C CA . VAL A 1 88 ? -0.861 -3.836 3.881 1.00 95.38 88 VAL A CA 1
ATOM 687 C C . VAL A 1 88 ? -2.116 -4.708 3.783 1.00 95.38 88 VAL A C 1
ATOM 689 O O . VAL A 1 88 ? -2.027 -5.902 3.513 1.00 95.38 88 VAL A O 1
ATOM 692 N N . LYS A 1 89 ? -3.290 -4.123 4.067 1.00 95.25 89 LYS A N 1
ATOM 693 C CA . LYS A 1 89 ? -4.608 -4.754 3.844 1.00 95.25 89 LYS A CA 1
ATOM 694 C C . LYS A 1 89 ? -5.162 -4.444 2.451 1.00 95.25 89 LYS A C 1
ATOM 696 O O . LYS A 1 89 ? -5.824 -5.280 1.852 1.00 95.25 89 LYS A O 1
ATOM 701 N N . HIS A 1 90 ? -4.866 -3.250 1.944 1.00 96.12 90 HIS A N 1
ATOM 702 C CA . HIS A 1 90 ? -5.241 -2.802 0.610 1.00 96.12 90 HIS A CA 1
ATOM 703 C C . HIS A 1 90 ? -4.153 -1.878 0.065 1.00 96.12 90 HIS A C 1
ATOM 705 O O . HIS A 1 90 ? -3.815 -0.864 0.683 1.00 96.12 90 HIS A O 1
ATOM 711 N N . LEU A 1 91 ? -3.584 -2.275 -1.067 1.00 96.44 91 LEU A N 1
ATOM 712 C CA . LEU A 1 91 ? -2.549 -1.557 -1.785 1.00 96.44 91 LEU A CA 1
ATOM 713 C C . LEU A 1 91 ? -3.176 -0.755 -2.929 1.00 96.44 91 LEU A C 1
ATOM 715 O O . LEU A 1 91 ? -3.712 -1.319 -3.876 1.00 96.44 91 LEU A O 1
ATOM 719 N N . ILE A 1 92 ? -3.106 0.564 -2.844 1.00 95.06 92 ILE A N 1
ATOM 720 C CA . ILE A 1 92 ? -3.635 1.485 -3.844 1.00 95.06 92 ILE A CA 1
ATOM 721 C C . ILE A 1 92 ? -2.446 2.099 -4.574 1.00 95.06 92 ILE A C 1
ATOM 723 O O . ILE A 1 92 ? -1.624 2.796 -3.979 1.00 95.06 92 ILE A O 1
ATOM 727 N N . LEU A 1 93 ? -2.333 1.805 -5.863 1.00 95.06 93 LEU A N 1
ATOM 728 C CA . LEU A 1 93 ? -1.171 2.125 -6.679 1.00 95.06 93 LEU A CA 1
ATOM 729 C C . LEU A 1 93 ? -1.497 3.208 -7.702 1.00 95.06 93 LEU A C 1
ATOM 731 O O . LEU A 1 93 ? -2.534 3.163 -8.365 1.00 95.06 93 LEU A O 1
ATOM 735 N N . MET A 1 94 ? -0.577 4.155 -7.871 1.00 90.31 94 MET A N 1
ATOM 736 C CA . MET A 1 94 ? -0.702 5.232 -8.855 1.00 90.31 94 MET A CA 1
ATOM 737 C C . MET A 1 94 ? 0.651 5.673 -9.435 1.00 90.31 94 MET A C 1
ATOM 739 O O . MET A 1 94 ? 1.700 5.488 -8.824 1.00 90.31 94 MET A O 1
ATOM 743 N N . GLY A 1 95 ? 0.643 6.303 -10.610 1.00 87.69 95 GLY A N 1
ATOM 744 C CA . GLY A 1 95 ? 1.861 6.811 -11.258 1.00 87.69 95 GLY A CA 1
ATOM 745 C C . GLY A 1 95 ? 2.707 5.737 -11.960 1.00 87.69 95 GLY A C 1
ATOM 746 O O . GLY A 1 95 ? 2.278 4.600 -12.133 1.00 87.69 95 GLY A O 1
ATOM 747 N N . GLN A 1 96 ? 3.916 6.112 -12.385 1.00 89.38 96 GLN A N 1
ATOM 748 C CA . GLN A 1 96 ? 4.784 5.298 -13.251 1.00 89.38 96 GLN A CA 1
ATOM 749 C C . GLN A 1 96 ? 5.294 4.025 -12.561 1.00 89.38 96 GLN A C 1
ATOM 751 O O . GLN A 1 96 ? 5.333 2.958 -13.167 1.00 89.38 96 GLN A O 1
ATOM 756 N N . THR A 1 97 ? 5.634 4.106 -11.273 1.00 90.19 97 THR A N 1
ATOM 757 C CA . THR A 1 97 ? 6.172 2.960 -10.515 1.00 90.19 97 THR A CA 1
ATOM 758 C C . THR A 1 97 ? 5.121 1.929 -10.122 1.00 90.19 97 THR A C 1
ATOM 760 O O . THR A 1 97 ? 5.473 0.856 -9.635 1.00 90.19 97 THR A O 1
ATOM 763 N N . ALA A 1 98 ? 3.836 2.212 -10.338 1.00 92.62 98 ALA A N 1
ATOM 764 C CA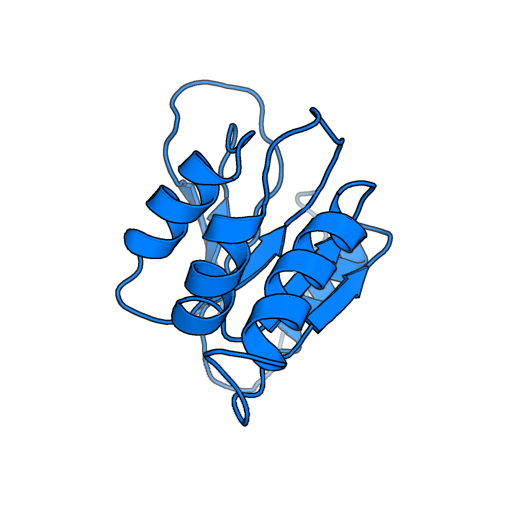 . ALA A 1 98 ? 2.749 1.347 -9.905 1.00 92.62 98 ALA A CA 1
ATOM 765 C C . ALA A 1 98 ? 2.882 -0.082 -10.471 1.00 92.62 98 ALA A C 1
ATOM 767 O O . ALA A 1 98 ? 2.706 -1.044 -9.731 1.00 92.62 98 ALA A O 1
ATOM 768 N N . SER A 1 99 ? 3.300 -0.241 -11.734 1.00 94.50 99 SER A N 1
ATOM 769 C CA . SER A 1 99 ? 3.516 -1.571 -12.332 1.00 94.50 99 SER A CA 1
ATOM 770 C C . SER A 1 99 ? 4.725 -2.302 -11.780 1.00 94.50 99 SER A C 1
ATOM 772 O O . SER A 1 99 ? 4.650 -3.507 -11.561 1.00 94.50 99 SER A O 1
ATOM 774 N N . LEU A 1 100 ? 5.802 -1.589 -11.466 1.00 93.12 100 LEU A N 1
ATOM 775 C CA . LEU A 1 100 ? 6.981 -2.184 -10.837 1.00 93.12 100 LEU A CA 1
ATOM 776 C C . LEU A 1 100 ? 6.663 -2.696 -9.425 1.00 93.12 100 LEU A C 1
ATOM 778 O O . LEU A 1 100 ? 7.066 -3.800 -9.058 1.00 93.12 100 LEU A O 1
ATOM 782 N N . ILE A 1 101 ? 5.898 -1.917 -8.656 1.00 94.75 101 ILE A N 1
ATOM 783 C CA . ILE A 1 101 ? 5.464 -2.288 -7.305 1.00 94.75 101 ILE A CA 1
ATOM 784 C C . ILE A 1 101 ? 4.491 -3.471 -7.355 1.00 94.75 101 ILE A C 1
ATOM 786 O O . ILE A 1 101 ? 4.641 -4.419 -6.590 1.00 94.75 101 ILE A O 1
ATOM 790 N N . GLU A 1 102 ? 3.509 -3.451 -8.258 1.00 96.75 102 GLU A N 1
ATOM 791 C CA . GLU A 1 102 ? 2.566 -4.563 -8.399 1.00 96.75 102 GLU A CA 1
ATOM 792 C C . GLU A 1 102 ? 3.282 -5.857 -8.792 1.00 96.75 102 GLU A C 1
ATOM 794 O O . GLU A 1 102 ? 3.082 -6.888 -8.156 1.00 96.75 102 GLU A O 1
ATOM 799 N N . MET A 1 103 ? 4.196 -5.800 -9.765 1.00 95.88 103 MET A N 1
ATOM 800 C CA . MET A 1 103 ? 4.998 -6.962 -10.151 1.00 95.88 103 MET A CA 1
ATOM 801 C C . MET A 1 103 ? 5.823 -7.514 -8.986 1.00 95.88 103 MET A C 1
ATOM 803 O O . MET A 1 103 ? 5.942 -8.734 -8.854 1.00 95.88 103 MET A O 1
ATOM 807 N N . SER A 1 104 ? 6.381 -6.655 -8.124 1.00 95.81 104 SER A N 1
ATOM 808 C CA . SER A 1 104 ? 7.147 -7.128 -6.967 1.00 95.81 104 SER A CA 1
ATOM 809 C C . SER A 1 104 ? 6.272 -7.878 -5.963 1.00 95.81 104 SER A C 1
ATOM 811 O O . SER A 1 104 ? 6.732 -8.853 -5.372 1.00 95.81 104 SER A O 1
ATOM 813 N N . VAL A 1 105 ? 5.002 -7.492 -5.814 1.00 97.19 105 VAL A N 1
ATOM 814 C CA . VAL A 1 105 ? 4.013 -8.230 -5.017 1.00 97.19 105 VAL A CA 1
ATOM 815 C C . VAL A 1 105 ? 3.633 -9.542 -5.701 1.00 97.19 105 VAL A C 1
ATOM 817 O O . VAL A 1 105 ? 3.724 -10.599 -5.076 1.00 97.19 105 VAL A O 1
ATOM 820 N N . LEU A 1 106 ? 3.258 -9.503 -6.982 1.00 96.19 106 LEU A N 1
ATOM 821 C CA . LEU A 1 106 ? 2.786 -10.680 -7.717 1.00 96.19 106 LEU A CA 1
ATOM 822 C C . LEU A 1 106 ? 3.834 -11.798 -7.741 1.00 96.19 106 LEU A C 1
ATOM 824 O O . LEU A 1 106 ? 3.504 -12.936 -7.418 1.00 96.19 106 LEU A O 1
ATOM 828 N N . LYS A 1 107 ? 5.113 -11.477 -7.985 1.00 96.06 107 LYS A N 1
ATOM 829 C CA . LYS A 1 107 ? 6.221 -12.452 -7.917 1.00 96.06 107 LYS A CA 1
ATOM 830 C C . LYS A 1 107 ? 6.295 -13.183 -6.570 1.00 96.06 107 LYS A C 1
ATOM 832 O O . LYS A 1 107 ? 6.700 -14.342 -6.502 1.00 96.06 107 LYS A O 1
ATOM 837 N N . LYS A 1 108 ? 5.953 -12.502 -5.473 1.00 96.06 108 LYS A N 1
ATOM 838 C CA . LYS A 1 108 ? 5.962 -13.082 -4.123 1.00 96.06 108 LYS A CA 1
ATOM 839 C C . LYS A 1 108 ? 4.716 -13.929 -3.875 1.00 96.06 108 LYS A C 1
ATOM 841 O O . LYS A 1 108 ? 4.847 -14.989 -3.265 1.00 96.06 108 LYS A O 1
ATOM 846 N N . LEU A 1 109 ? 3.558 -13.502 -4.382 1.00 95.56 109 LEU A N 1
ATOM 847 C CA . LEU A 1 109 ? 2.293 -14.240 -4.307 1.00 95.56 109 LEU A CA 1
ATOM 848 C C . LEU A 1 109 ? 2.292 -15.515 -5.158 1.00 95.56 109 LEU A C 1
ATOM 850 O O . LEU A 1 109 ? 1.674 -16.496 -4.772 1.00 95.56 109 LEU A O 1
ATOM 854 N N . THR A 1 110 ? 3.011 -15.560 -6.278 1.00 94.00 110 THR A N 1
ATOM 855 C CA . THR A 1 110 ? 3.154 -16.798 -7.067 1.00 94.00 110 THR A CA 1
ATOM 856 C C . THR A 1 110 ? 4.180 -17.770 -6.479 1.00 94.00 110 THR A C 1
ATOM 858 O O . THR A 1 110 ? 4.206 -18.936 -6.864 1.00 94.00 110 THR A O 1
ATOM 861 N N . GLY A 1 111 ? 5.028 -17.301 -5.557 1.00 94.19 111 GLY A N 1
ATOM 862 C CA . GLY A 1 111 ? 6.083 -18.080 -4.909 1.00 94.19 111 GLY A CA 1
ATOM 863 C C . GLY A 1 111 ? 5.840 -18.261 -3.410 1.00 94.19 111 GLY A C 1
ATOM 864 O O . GLY A 1 111 ? 4.911 -18.944 -2.989 1.00 94.19 111 GLY A O 1
ATOM 865 N N . LYS A 1 112 ? 6.698 -17.636 -2.594 1.00 93.94 112 LYS A N 1
ATOM 866 C CA . LYS A 1 112 ? 6.753 -17.791 -1.125 1.00 93.94 112 LYS A CA 1
ATOM 867 C C . LYS A 1 112 ? 5.422 -17.538 -0.402 1.00 93.94 112 LYS A C 1
ATOM 869 O O . LYS A 1 112 ? 5.205 -18.105 0.661 1.00 93.94 112 LYS A O 1
ATOM 874 N N . TYR A 1 113 ? 4.563 -16.677 -0.943 1.00 95.06 113 TYR A N 1
ATOM 875 C CA . TYR A 1 113 ? 3.304 -16.252 -0.324 1.00 95.06 113 TYR A CA 1
ATOM 876 C C . TYR A 1 113 ? 2.072 -16.734 -1.101 1.00 95.06 113 TYR A C 1
ATOM 878 O O . TYR A 1 113 ? 1.043 -16.057 -1.125 1.00 95.06 113 TYR A O 1
ATOM 886 N N . ARG A 1 114 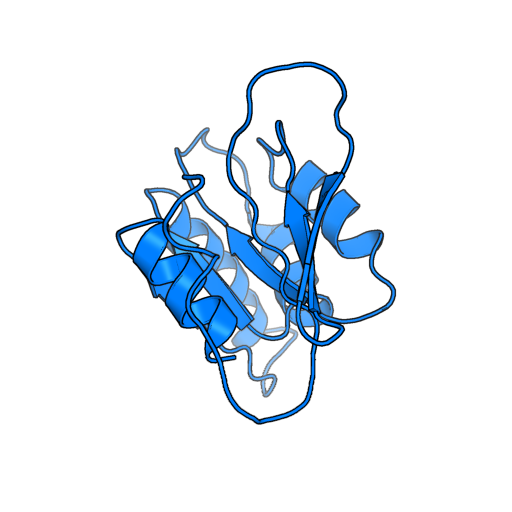? 2.174 -17.899 -1.750 1.00 94.44 114 ARG A N 1
ATOM 887 C CA . ARG A 1 114 ? 1.058 -18.522 -2.467 1.00 94.44 114 ARG A CA 1
ATOM 888 C C . ARG A 1 114 ? -0.147 -18.742 -1.556 1.00 94.44 114 ARG A C 1
ATOM 890 O O . ARG A 1 114 ? -0.005 -19.207 -0.431 1.00 94.44 114 ARG A O 1
ATOM 897 N N . GLY A 1 115 ? -1.331 -18.396 -2.064 1.00 93.75 115 GLY A N 1
ATOM 898 C CA . GLY A 1 115 ? -2.600 -18.495 -1.335 1.00 93.75 115 GLY A CA 1
ATOM 899 C C . GLY A 1 115 ? -2.919 -17.297 -0.435 1.00 93.75 115 GLY A C 1
ATOM 900 O O . GLY A 1 115 ? -3.990 -17.269 0.161 1.00 93.75 115 GLY A O 1
ATOM 901 N N . ILE A 1 116 ? -2.034 -16.299 -0.336 1.00 95.44 116 ILE A N 1
ATOM 902 C CA . ILE A 1 116 ? -2.363 -15.035 0.329 1.00 95.44 116 ILE A CA 1
ATOM 903 C C . ILE A 1 116 ? -3.052 -14.100 -0.659 1.00 95.44 116 ILE A C 1
ATOM 905 O O . ILE A 1 116 ? -2.547 -13.852 -1.751 1.00 95.44 116 ILE A O 1
ATOM 909 N N . GLU A 1 117 ? -4.161 -13.509 -0.231 1.00 92.94 117 GLU A N 1
ATOM 910 C CA . GLU A 1 117 ? -4.834 -12.453 -0.977 1.00 92.94 117 GLU A CA 1
ATOM 911 C C . GLU A 1 117 ? -4.436 -11.074 -0.439 1.00 92.94 117 GLU A C 1
ATOM 913 O O . GLU A 1 117 ? -4.543 -10.781 0.756 1.00 92.94 117 GLU A O 1
ATOM 918 N N . LEU A 1 118 ? -3.971 -10.209 -1.340 1.00 96.06 118 LEU A N 1
ATOM 919 C CA . LEU A 1 118 ? -3.794 -8.783 -1.091 1.00 96.06 118 LEU A CA 1
ATOM 920 C C . LEU A 1 118 ? -4.666 -8.026 -2.088 1.00 96.06 118 LEU A C 1
ATOM 922 O O . LEU A 1 118 ? -4.479 -8.162 -3.293 1.00 96.06 118 LEU A O 1
ATOM 926 N N . ARG A 1 119 ? -5.593 -7.200 -1.594 1.00 96.88 119 ARG A N 1
ATOM 927 C CA . ARG A 1 119 ? -6.378 -6.309 -2.456 1.00 96.88 119 ARG A CA 1
ATOM 928 C C . ARG A 1 119 ? -5.444 -5.263 -3.068 1.00 96.88 119 ARG A C 1
ATOM 930 O O . ARG A 1 119 ? -4.763 -4.555 -2.322 1.00 96.88 119 ARG A O 1
ATOM 937 N N . ILE A 1 120 ? -5.434 -5.153 -4.395 1.00 97.31 120 ILE A N 1
ATOM 938 C CA . ILE A 1 120 ? -4.653 -4.163 -5.149 1.00 97.31 120 ILE A CA 1
ATOM 939 C C . ILE A 1 120 ? -5.610 -3.361 -6.036 1.00 97.31 120 ILE A C 1
ATOM 941 O O . ILE A 1 120 ? -6.397 -3.947 -6.772 1.00 97.31 120 ILE A O 1
ATOM 945 N N . THR A 1 121 ? -5.548 -2.029 -5.974 1.00 97.00 121 THR A N 1
ATOM 946 C CA . THR A 1 121 ? -6.351 -1.133 -6.825 1.00 97.00 121 THR A CA 1
ATOM 947 C C . THR A 1 121 ? -5.454 -0.130 -7.535 1.00 97.00 121 THR A C 1
ATOM 949 O O . THR A 1 121 ? -4.568 0.463 -6.921 1.00 97.00 121 THR A O 1
ATOM 952 N N . ARG A 1 122 ? -5.704 0.100 -8.827 1.00 96.62 122 ARG A N 1
ATOM 953 C CA . ARG A 1 122 ? -5.037 1.137 -9.623 1.00 96.62 122 ARG A CA 1
ATOM 954 C C . ARG A 1 122 ? -5.863 2.413 -9.660 1.00 96.62 122 ARG A C 1
ATOM 956 O O . ARG A 1 122 ? -7.062 2.379 -9.931 1.00 96.62 122 ARG A O 1
ATOM 963 N N . CYS A 1 123 ? -5.207 3.544 -9.432 1.00 91.31 123 CYS A N 1
ATOM 964 C CA . CYS A 1 123 ? -5.822 4.862 -9.514 1.00 91.31 123 CYS A CA 1
ATOM 965 C C . CYS A 1 123 ? -4.995 5.804 -10.392 1.00 91.31 123 CYS A C 1
ATOM 967 O O . CYS A 1 123 ? -3.764 5.756 -10.403 1.00 91.31 123 CYS A O 1
ATOM 969 N N . HIS A 1 124 ? -5.683 6.698 -11.098 1.00 91.50 124 HIS A N 1
ATOM 970 C CA . HIS A 1 124 ? -5.068 7.681 -11.994 1.00 91.50 124 HIS A CA 1
ATOM 971 C C . HIS A 1 124 ? -4.909 9.050 -11.330 1.00 91.50 124 HIS A C 1
ATOM 973 O O . HIS A 1 124 ? -4.039 9.831 -11.707 1.00 91.50 124 HIS A O 1
ATOM 979 N N . THR A 1 125 ? -5.727 9.343 -10.316 1.00 86.69 125 THR A N 1
ATOM 980 C CA . THR A 1 125 ? -5.691 10.613 -9.585 1.00 86.69 125 THR A CA 1
ATOM 981 C C . THR A 1 125 ? -5.591 10.381 -8.083 1.00 86.69 125 THR A C 1
ATOM 983 O O . THR A 1 125 ? -6.024 9.352 -7.563 1.00 86.69 125 THR A O 1
ATOM 986 N N . MET A 1 126 ? -5.046 11.369 -7.368 1.00 82.44 126 MET A N 1
ATOM 987 C CA . MET A 1 126 ? -4.999 11.331 -5.905 1.00 82.44 126 MET A CA 1
ATOM 988 C C . MET A 1 126 ? -6.409 11.288 -5.302 1.00 82.44 126 MET A C 1
ATOM 990 O O . MET A 1 126 ? -6.623 10.578 -4.331 1.00 82.44 126 MET A O 1
ATOM 994 N N . GLN A 1 127 ? -7.378 11.994 -5.897 1.00 84.06 127 GLN A N 1
ATOM 995 C CA . GLN A 1 127 ? -8.769 11.964 -5.434 1.00 84.06 127 GLN A CA 1
ATOM 996 C C . GLN A 1 127 ? -9.333 10.540 -5.492 1.00 84.06 127 GLN A C 1
ATOM 998 O O . GLN A 1 127 ? -9.797 10.036 -4.477 1.00 84.06 127 GLN A O 1
ATOM 1003 N N . GLN A 1 128 ? -9.182 9.861 -6.633 1.00 88.44 128 GLN A N 1
ATOM 1004 C CA . GLN A 1 128 ? -9.619 8.475 -6.789 1.00 88.44 128 GLN A CA 1
ATOM 1005 C C . GLN A 1 128 ? -8.950 7.550 -5.762 1.00 88.44 128 GLN A C 1
ATOM 1007 O O . GLN A 1 128 ? -9.613 6.706 -5.172 1.00 88.44 128 GLN A O 1
ATOM 1012 N N . ALA A 1 129 ? -7.648 7.727 -5.515 1.00 85.56 129 ALA A N 1
ATOM 1013 C CA . ALA A 1 129 ? -6.928 6.921 -4.534 1.00 85.56 129 ALA A CA 1
ATOM 1014 C C . ALA A 1 129 ? -7.463 7.121 -3.106 1.00 85.56 129 ALA A C 1
ATOM 1016 O O . ALA A 1 129 ? -7.605 6.151 -2.362 1.00 85.56 129 ALA A O 1
ATOM 1017 N N . VAL A 1 130 ? -7.790 8.362 -2.732 1.00 84.12 130 VAL A N 1
ATOM 1018 C CA . VAL A 1 130 ? -8.412 8.675 -1.438 1.00 84.12 130 VAL A CA 1
ATOM 1019 C C . VAL A 1 130 ? -9.809 8.066 -1.336 1.00 84.12 130 VAL A C 1
ATOM 1021 O O . VAL A 1 130 ? -10.120 7.460 -0.313 1.00 84.12 130 VAL A O 1
ATOM 1024 N N . ASP A 1 131 ? -10.617 8.160 -2.390 1.00 86.00 131 ASP A N 1
ATOM 1025 C CA . ASP A 1 131 ? -11.971 7.599 -2.411 1.00 86.00 131 ASP A CA 1
ATOM 1026 C C . ASP A 1 131 ? -11.930 6.065 -2.298 1.00 86.00 131 ASP A C 1
ATOM 1028 O O . ASP A 1 131 ? -12.636 5.475 -1.481 1.00 86.00 131 ASP A O 1
ATOM 1032 N N . CYS A 1 132 ? -11.024 5.405 -3.030 1.00 87.25 132 CYS A N 1
ATOM 1033 C CA . CYS A 1 132 ? -10.787 3.968 -2.894 1.00 87.25 132 CYS A CA 1
ATOM 1034 C C . CYS A 1 132 ? -10.369 3.597 -1.468 1.00 87.25 132 CYS A C 1
ATOM 1036 O O . CYS A 1 132 ? -10.870 2.615 -0.922 1.00 87.25 132 CYS A O 1
ATOM 1038 N N . ALA A 1 133 ? -9.480 4.378 -0.853 1.00 86.38 133 ALA A N 1
ATOM 1039 C CA . ALA A 1 133 ? -9.013 4.136 0.506 1.00 86.38 133 ALA A CA 1
ATOM 1040 C C . ALA A 1 133 ? -10.125 4.311 1.550 1.00 86.38 133 ALA A C 1
ATOM 1042 O O . ALA A 1 133 ? -10.148 3.584 2.537 1.00 86.38 133 ALA A O 1
ATOM 1043 N N . TYR A 1 134 ? -11.052 5.240 1.324 1.00 84.38 134 TYR A N 1
ATOM 1044 C CA . TYR A 1 134 ? -12.215 5.451 2.182 1.00 84.38 134 TYR A CA 1
ATOM 1045 C C . TYR A 1 134 ? -13.209 4.278 2.122 1.00 84.38 134 TYR A C 1
ATOM 1047 O O . TYR A 1 134 ? -13.778 3.903 3.142 1.00 84.38 134 TYR A O 1
ATOM 1055 N N . LEU A 1 135 ? -13.369 3.651 0.952 1.00 85.75 135 LEU A N 1
ATOM 1056 C CA . LEU A 1 135 ? -14.276 2.516 0.713 1.00 85.75 135 LEU A CA 1
ATOM 1057 C C . LEU A 1 135 ? -13.664 1.135 1.061 1.00 85.75 135 LEU A C 1
ATOM 1059 O O . LEU A 1 135 ? -14.061 0.117 0.486 1.00 85.75 135 LEU A O 1
ATOM 1063 N N . SER A 1 136 ? -12.646 1.084 1.931 1.00 83.88 136 SER A N 1
ATOM 1064 C CA . SER A 1 136 ? -11.796 -0.104 2.170 1.00 83.88 136 SER A CA 1
ATOM 1065 C C . SER A 1 136 ? -11.837 -0.690 3.576 1.00 83.88 136 SER A C 1
ATOM 1067 O O . SER A 1 136 ? -12.077 -1.908 3.678 1.00 83.88 136 SER A O 1
#

Secondary structure (DSSP, 8-state):
--TTSS----------EE------SS-S--EEEEEETTEEEEE-S---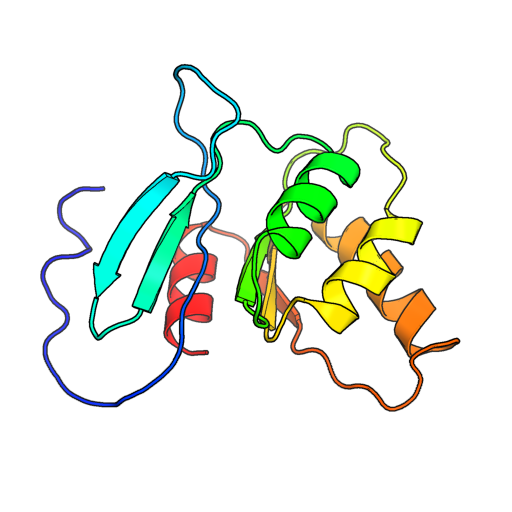SHHHHHHHHHT-SS-EEEEEEE-------HHHHHHHHHHEEEEEEEETTHHHHHHHHHHHHTTTTTT---EEEE-SSHHHHHHHHHT-

Foldseek 3Di:
DPPPPPDDDDDDADDAAEQEDADDDDDQDFDFPDADRNHTYTYGHDPPALVSVLVVLVVDPAAYADEDDEDDPPHQQLVSLVSCLVRHQEYEYEDDCRVVNVVSVVVCCVPVVPPRDHHYHYDHDSVVSVVVRVVD

Nearest PDB structures (foldseek):
  7u35-assembly2_B  TM=8.665E-01  e=3.568E-05  Pseudomonas aeruginosa PAO1
  8dp2-assembly1_A  TM=8.358E-01  e=1.723E-05  Pseudomonas aeruginosa PAO1
  7ti7-assembly1_A  TM=7.643E-01  e=2.245E-05  Acinetobacter baumannii
  2xja-assembly4_D  TM=6.715E-01  e=2.194E-02  Mycobacterium tuberculosis H37Rv

Solvent-accessible surface area (backbone atoms only — not comparable to full-atom values): 8160 Å² total; per-residue (Å²): 131,80,78,82,77,76,80,83,85,84,90,87,90,84,76,40,36,35,52,54,53,82,53,92,76,85,73,96,49,82,37,80,77,48,72,55,87,86,22,50,28,33,28,39,54,67,72,83,48,54,67,52,50,48,56,55,50,65,72,44,97,56,63,30,32,41,44,49,62,34,81,75,81,84,72,79,38,64,72,44,16,60,49,44,68,72,32,34,61,32,42,33,29,26,63,70,31,27,62,58,50,49,49,21,31,50,61,36,34,78,48,92,40,55,91,62,88,67,51,73,47,82,32,94,45,72,66,54,42,50,53,54,54,71,77,104

Mean predicted aligned error: 9.06 Å

Sequence (136 aa):
MKDKLANFKNKTVLKKVSIISKLKGLNQRLGLIKEINDVKYYIVSSANSPSQTITILNSFNQKVILICGGYDKQAPFDMLGEVLIKKVKHLILMGQTASLIEMSVLKKLTGKYRGIELRITRCHTMQQAVDCAYLS

Radius of gyration: 14.85 Å; Cα contacts (8 Å, |Δi|>4): 221; chains: 1; bounding box: 39×41×28 Å

pLDDT: mean 76.42, std 23.11, range [20.94, 97.31]